Protein AF-A0A958QB29-F1 (afdb_monomer)

pLDDT: mean 78.5, std 22.59, range [34.44, 98.62]

Foldseek 3Di:
DDDDDDDDDDDDDDDDDDDDDDPPPPPPPPPPPDPDDVQFFKFWQAKFDFKWKDAQVGPDTDGDGGGDTDGAFIKMFAAPPIKTWMAGPVRKIKIFDHGWMKGWHADVNHIDIDTPDGDMDIDDDDPPPDD

Structure (mmCIF, N/CA/C/O backbone):
data_AF-A0A958QB29-F1
#
_entry.id   AF-A0A958QB29-F1
#
loop_
_atom_site.group_PDB
_atom_site.id
_atom_site.type_symbol
_atom_site.label_atom_id
_atom_site.label_alt_id
_atom_site.label_comp_id
_atom_site.label_asym_id
_atom_site.label_entity_id
_atom_site.label_seq_id
_atom_site.pdbx_PDB_ins_code
_atom_site.Cartn_x
_atom_site.Cartn_y
_atom_site.Cartn_z
_atom_site.occupancy
_atom_site.B_iso_or_equiv
_atom_site.auth_seq_id
_atom_site.auth_comp_id
_atom_site.auth_asym_id
_atom_site.auth_atom_id
_atom_site.pdbx_PDB_model_num
ATOM 1 N N . MET A 1 1 ? 21.741 -65.241 7.879 1.00 41.31 1 MET A N 1
ATOM 2 C CA . MET A 1 1 ? 21.729 -65.997 6.606 1.00 41.31 1 MET A CA 1
ATOM 3 C C . MET A 1 1 ? 20.386 -66.696 6.460 1.00 41.31 1 MET A C 1
ATOM 5 O O . MET A 1 1 ? 20.129 -67.636 7.197 1.00 41.31 1 MET A O 1
ATOM 9 N N . ARG A 1 2 ? 19.515 -66.223 5.563 1.00 35.94 2 ARG A N 1
ATOM 10 C CA . ARG A 1 2 ? 18.371 -66.984 5.042 1.00 35.94 2 ARG A CA 1
ATOM 11 C C . ARG A 1 2 ? 18.232 -66.637 3.563 1.00 35.94 2 ARG A C 1
ATOM 13 O O . ARG A 1 2 ? 17.881 -65.519 3.211 1.00 35.94 2 ARG A O 1
ATOM 20 N N . VAL A 1 3 ? 18.617 -67.603 2.742 1.00 41.06 3 VAL A N 1
ATOM 21 C CA . VAL A 1 3 ? 18.392 -67.685 1.300 1.00 41.06 3 VAL A CA 1
ATOM 22 C C . VAL A 1 3 ? 17.214 -68.638 1.134 1.00 41.06 3 VAL A C 1
ATOM 24 O O . VAL A 1 3 ? 17.285 -69.720 1.708 1.00 41.06 3 VAL A O 1
ATOM 27 N N . LEU A 1 4 ? 16.162 -68.242 0.414 1.00 37.94 4 LEU A N 1
ATOM 28 C CA . LEU A 1 4 ? 15.164 -69.093 -0.267 1.00 37.94 4 LEU A CA 1
ATOM 29 C C . LEU A 1 4 ? 14.055 -68.154 -0.765 1.00 37.94 4 LEU A C 1
ATOM 31 O O . LEU A 1 4 ? 13.569 -67.347 0.012 1.00 37.94 4 LEU A O 1
ATOM 35 N N . GLY A 1 5 ? 13.575 -68.150 -1.999 1.00 35.44 5 GLY A N 1
ATOM 36 C CA . GLY A 1 5 ? 13.808 -68.951 -3.192 1.00 35.44 5 GLY A CA 1
ATOM 37 C C . GLY A 1 5 ? 12.810 -68.419 -4.232 1.00 35.44 5 GLY A C 1
ATOM 38 O O . GLY A 1 5 ? 11.666 -68.130 -3.897 1.00 35.44 5 GLY A O 1
ATOM 39 N N . LYS A 1 6 ? 13.280 -68.186 -5.459 1.00 40.06 6 LYS A N 1
ATOM 40 C CA . LYS A 1 6 ? 12.497 -67.711 -6.614 1.00 40.06 6 LYS A CA 1
ATOM 41 C C . LYS A 1 6 ? 11.539 -68.787 -7.151 1.00 40.06 6 LYS A C 1
ATOM 43 O O . LYS A 1 6 ? 11.811 -69.965 -6.947 1.00 40.06 6 LYS A O 1
ATOM 48 N N . ALA A 1 7 ? 10.604 -68.317 -7.996 1.00 39.91 7 ALA A N 1
ATOM 49 C CA . ALA A 1 7 ? 9.921 -68.975 -9.136 1.00 39.91 7 ALA A CA 1
ATOM 50 C C . ALA A 1 7 ? 8.413 -69.212 -8.891 1.00 39.91 7 ALA A C 1
ATOM 52 O O . ALA A 1 7 ? 8.051 -69.607 -7.796 1.00 39.91 7 ALA A O 1
ATOM 53 N N . PHE A 1 8 ? 7.463 -69.067 -9.823 1.00 41.78 8 PHE A N 1
ATOM 54 C CA . PHE A 1 8 ? 7.326 -68.519 -11.189 1.00 41.78 8 PHE A CA 1
ATOM 55 C C . PHE A 1 8 ? 5.852 -68.797 -11.587 1.00 41.78 8 PHE A C 1
ATOM 57 O O . PHE A 1 8 ? 5.349 -69.826 -11.145 1.00 41.78 8 PHE A O 1
ATOM 64 N N . LEU A 1 9 ? 5.199 -67.938 -12.391 1.00 39.66 9 LEU A N 1
ATOM 65 C CA . LEU A 1 9 ? 4.025 -68.165 -13.289 1.00 39.66 9 LEU A CA 1
ATOM 66 C C . LEU A 1 9 ? 3.229 -66.839 -13.378 1.00 39.66 9 LEU A C 1
ATOM 68 O O . LEU A 1 9 ? 2.610 -66.439 -12.402 1.00 39.66 9 LEU A O 1
ATOM 72 N N . LEU A 1 10 ? 3.444 -65.959 -14.365 1.00 39.56 10 LEU A N 1
ATOM 73 C CA . LEU A 1 10 ? 2.993 -65.965 -15.775 1.00 39.56 10 LEU A CA 1
ATOM 74 C C . LEU A 1 10 ? 1.463 -66.011 -15.978 1.00 39.56 10 LEU A C 1
ATOM 76 O O . LEU A 1 10 ? 0.786 -66.838 -15.385 1.00 39.56 10 LEU A O 1
ATOM 80 N N . LEU A 1 11 ? 1.013 -65.172 -16.931 1.00 34.44 11 LEU A N 1
ATOM 81 C CA . LEU A 1 11 ? -0.346 -64.807 -17.392 1.00 34.44 11 LEU A CA 1
ATOM 82 C C . LEU A 1 11 ? -1.012 -63.676 -16.583 1.00 34.44 11 LEU A C 1
ATOM 84 O O . LEU A 1 11 ? -1.270 -63.829 -15.405 1.00 34.44 11 LEU A O 1
ATOM 88 N N . SER A 1 12 ? -1.375 -62.515 -17.133 1.00 40.38 12 SER A N 1
ATOM 89 C CA . SER A 1 12 ? -1.566 -62.107 -18.529 1.00 40.38 12 SER A CA 1
ATOM 90 C C . SER A 1 12 ? -1.432 -60.580 -18.645 1.00 40.38 12 SER A C 1
ATOM 92 O O . SER A 1 12 ? -1.915 -59.840 -17.793 1.00 40.38 12 SER A O 1
ATOM 94 N N . ILE A 1 13 ? -0.754 -60.114 -19.693 1.00 46.75 13 ILE A N 1
ATOM 95 C CA . ILE A 1 13 ? -0.697 -58.701 -20.085 1.00 46.75 13 ILE A CA 1
ATOM 96 C C . ILE A 1 13 ? -1.624 -58.561 -21.293 1.00 46.75 13 ILE A C 1
ATOM 98 O O . ILE A 1 13 ? -1.318 -59.164 -22.324 1.00 46.75 13 ILE A O 1
ATOM 102 N N . PRO A 1 14 ? -2.702 -57.767 -21.241 1.00 50.06 14 PRO A N 1
ATOM 103 C CA . PRO A 1 14 ? -3.251 -57.186 -22.447 1.00 50.06 14 PRO A CA 1
ATOM 104 C C . PRO A 1 14 ? -2.543 -55.855 -22.723 1.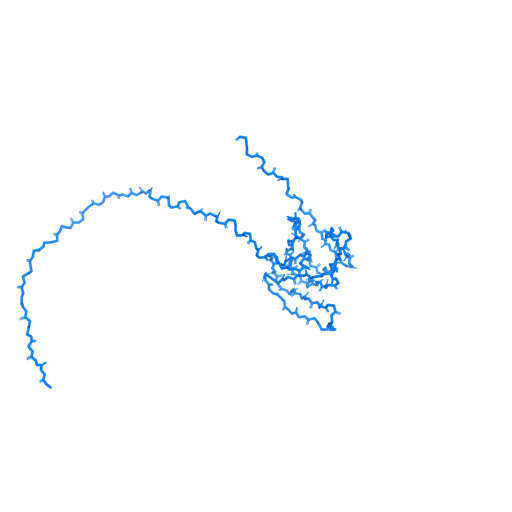00 50.06 14 PRO A C 1
ATOM 106 O O . PRO A 1 14 ? -2.604 -54.894 -21.956 1.00 50.06 14 PRO A O 1
ATOM 109 N N . LEU A 1 15 ? -1.819 -55.869 -23.837 1.00 43.81 15 LEU A N 1
ATOM 110 C CA . LEU A 1 15 ? -1.124 -54.770 -24.487 1.00 43.81 15 LEU A CA 1
ATOM 111 C C . LEU A 1 15 ? -2.148 -53.885 -25.237 1.00 43.81 15 LEU A C 1
ATOM 113 O O . LEU A 1 15 ? -2.814 -54.374 -26.140 1.00 43.81 15 LEU A O 1
ATOM 117 N N . TYR A 1 16 ? -2.250 -52.618 -24.816 1.00 50.41 16 TYR A N 1
ATOM 118 C CA . TYR A 1 16 ? -2.647 -51.370 -25.511 1.00 50.41 16 TYR A CA 1
ATOM 119 C C . TYR A 1 16 ? -3.643 -51.366 -26.696 1.00 50.41 16 TYR A C 1
ATOM 121 O O . TYR A 1 16 ? -3.368 -51.945 -27.738 1.00 50.41 16 TYR A O 1
ATOM 129 N N . LEU A 1 17 ? -4.657 -50.485 -26.617 1.00 41.69 17 LEU A N 1
ATOM 130 C CA . LEU A 1 17 ? -4.917 -49.396 -27.592 1.00 41.69 17 LEU A CA 1
ATOM 131 C C . LEU A 1 17 ? -6.004 -48.453 -27.008 1.00 41.69 17 LEU A C 1
ATOM 133 O O . LEU A 1 17 ? -7.108 -48.890 -26.713 1.00 41.69 17 LEU A O 1
ATOM 137 N N . LEU A 1 18 ? -5.663 -47.222 -26.622 1.00 47.53 18 LEU A N 1
ATOM 138 C CA . LEU A 1 18 ? -5.828 -46.009 -27.439 1.00 47.53 18 LEU A CA 1
ATOM 139 C C . LEU A 1 18 ? -7.293 -45.545 -27.577 1.00 47.53 18 LEU A C 1
ATOM 141 O O . LEU A 1 18 ? -7.927 -45.829 -28.584 1.00 47.53 18 LEU A O 1
ATOM 145 N N . LEU A 1 19 ? -7.774 -44.751 -26.613 1.00 45.62 19 LEU A N 1
ATOM 146 C CA . LEU A 1 19 ? -8.626 -43.594 -26.899 1.00 45.62 19 LEU A CA 1
ATOM 147 C C . LEU A 1 19 ? -8.264 -42.449 -25.946 1.00 45.62 19 LEU A C 1
ATOM 149 O O . LEU A 1 19 ? -8.147 -42.610 -24.734 1.00 45.62 19 LEU A O 1
ATOM 153 N N . ASP A 1 20 ? -8.010 -41.330 -26.597 1.00 42.12 20 ASP A N 1
ATOM 154 C CA . ASP A 1 20 ? -7.598 -40.027 -26.119 1.00 42.12 20 ASP A CA 1
ATOM 155 C C . ASP A 1 20 ? -8.814 -39.212 -25.627 1.00 42.12 20 ASP A C 1
ATOM 157 O O . ASP A 1 20 ? -9.959 -39.504 -25.969 1.00 42.12 20 ASP A O 1
ATOM 161 N N . VAL A 1 21 ? -8.502 -38.136 -24.907 1.00 48.16 21 VAL A N 1
ATOM 162 C CA . VAL A 1 21 ? -9.322 -36.951 -24.623 1.00 48.16 21 VAL A CA 1
ATOM 163 C C . VAL A 1 21 ? -10.421 -37.063 -23.562 1.00 48.16 21 VAL A C 1
ATOM 165 O O . VAL A 1 21 ? -11.472 -37.668 -23.742 1.00 48.16 21 VAL A O 1
ATOM 168 N N . GLY A 1 22 ? -10.243 -36.259 -22.507 1.00 44.81 22 GLY A N 1
ATOM 169 C CA . GLY A 1 22 ? -11.356 -35.425 -22.051 1.00 44.81 22 GLY A CA 1
ATOM 170 C C . GLY A 1 22 ? -11.830 -35.588 -20.615 1.00 44.81 22 GLY A C 1
ATOM 171 O O . GLY A 1 22 ? -12.979 -35.262 -20.347 1.00 44.81 22 GLY A O 1
ATOM 172 N N . HIS A 1 23 ? -10.998 -36.019 -19.663 1.00 42.00 23 HIS A N 1
ATOM 173 C CA . HIS A 1 23 ? -11.286 -35.672 -18.265 1.00 42.00 23 HIS A CA 1
ATOM 174 C C . HIS A 1 23 ? -10.738 -34.273 -17.980 1.00 42.00 23 HIS A C 1
ATOM 176 O O . HIS A 1 23 ? -9.677 -34.109 -17.381 1.00 42.00 23 HIS A O 1
ATOM 182 N N . SER A 1 24 ? -11.478 -33.264 -18.448 1.00 50.31 24 SER A N 1
ATOM 183 C CA . SER A 1 24 ? -11.378 -31.896 -17.946 1.00 50.31 24 SER A CA 1
ATOM 184 C C . SER A 1 24 ? -11.713 -31.930 -16.460 1.00 50.31 24 SER A C 1
ATOM 186 O O . SER A 1 24 ? -12.877 -31.896 -16.072 1.00 50.31 24 SER A O 1
ATOM 188 N N . GLN A 1 25 ? -10.686 -32.073 -15.625 1.00 48.62 25 GLN A N 1
ATOM 189 C CA . GLN A 1 25 ? -10.795 -31.786 -14.206 1.00 48.62 25 GLN A CA 1
ATOM 190 C C . GLN A 1 25 ? -11.023 -30.280 -14.116 1.00 48.62 25 GLN A C 1
ATOM 192 O O . GLN A 1 25 ? -10.108 -29.487 -14.334 1.00 48.62 25 GLN A O 1
ATOM 197 N N . GLU A 1 26 ? -12.279 -29.897 -13.912 1.00 44.97 26 GLU A N 1
ATOM 198 C CA . GLU A 1 26 ? -12.659 -28.540 -13.559 1.00 44.97 26 GLU A CA 1
ATOM 199 C C . GLU A 1 26 ? -11.822 -28.161 -12.337 1.00 44.97 26 GLU A C 1
ATOM 201 O O . GLU A 1 26 ? -11.979 -28.734 -11.258 1.00 44.97 26 GLU A O 1
ATOM 206 N N . ILE A 1 27 ? -10.851 -27.263 -12.522 1.00 52.56 27 ILE A N 1
ATOM 207 C CA . ILE A 1 27 ? -10.139 -26.675 -11.396 1.00 52.56 27 ILE A CA 1
ATOM 208 C C . ILE A 1 27 ? -11.211 -25.908 -10.626 1.00 52.56 27 ILE A C 1
ATOM 210 O O . ILE A 1 27 ? -11.605 -24.813 -11.024 1.00 52.56 27 ILE A O 1
ATOM 214 N N . GLN A 1 28 ? -11.727 -26.511 -9.554 1.00 41.81 28 GLN A N 1
ATOM 215 C CA . GLN A 1 28 ? -12.501 -25.797 -8.556 1.00 41.81 28 GLN A CA 1
ATOM 216 C C . GLN A 1 28 ? -11.568 -24.737 -7.979 1.00 41.81 28 GLN A C 1
ATOM 218 O O . GLN A 1 28 ? -10.713 -25.018 -7.140 1.00 41.81 28 GLN A O 1
ATOM 223 N N . TYR A 1 29 ? -11.718 -23.511 -8.470 1.00 52.31 29 TYR A N 1
ATOM 224 C CA . TYR A 1 29 ? -11.216 -22.328 -7.800 1.00 52.31 29 TYR A CA 1
ATOM 225 C C . TYR A 1 29 ? -11.961 -22.248 -6.468 1.00 52.31 29 TYR A C 1
ATOM 227 O O . TYR A 1 29 ? -13.084 -21.755 -6.398 1.00 52.31 29 TYR A O 1
ATOM 235 N N . VAL A 1 30 ? -11.369 -22.820 -5.419 1.00 51.75 30 VAL A N 1
ATOM 236 C CA . VAL A 1 30 ? -11.797 -22.546 -4.053 1.00 51.75 30 VAL A CA 1
ATOM 237 C C . VAL A 1 30 ? -11.482 -21.076 -3.837 1.00 51.75 30 VAL A C 1
ATOM 239 O O . VAL A 1 30 ? -10.315 -20.694 -3.761 1.00 51.75 30 VAL A O 1
ATOM 242 N N . GLU A 1 31 ? -12.523 -20.252 -3.810 1.00 51.91 31 GLU A N 1
ATOM 243 C CA . GLU A 1 31 ? -12.449 -18.892 -3.296 1.00 51.91 31 GLU A CA 1
ATOM 244 C C . GLU A 1 31 ? -12.062 -19.028 -1.821 1.00 51.91 31 GLU A C 1
ATOM 246 O O . GLU A 1 31 ? -12.888 -19.298 -0.953 1.00 51.91 31 GLU A O 1
ATOM 251 N N . GLN A 1 32 ? -10.752 -19.032 -1.564 1.00 44.53 32 GLN A N 1
ATOM 252 C CA . GLN A 1 32 ? -10.214 -19.042 -0.218 1.00 44.53 32 GLN A CA 1
ATOM 253 C C . GLN A 1 32 ? -10.560 -17.688 0.386 1.00 44.53 32 GLN A C 1
ATOM 255 O O . GLN A 1 32 ? -9.844 -16.711 0.169 1.00 44.53 32 GLN A O 1
ATOM 260 N N . ASP A 1 33 ? -11.662 -17.637 1.131 1.00 56.78 33 ASP A N 1
ATOM 261 C CA . ASP A 1 33 ? -11.893 -16.571 2.096 1.00 56.78 33 ASP A CA 1
ATOM 262 C C . ASP A 1 33 ? -10.668 -16.532 3.013 1.00 56.7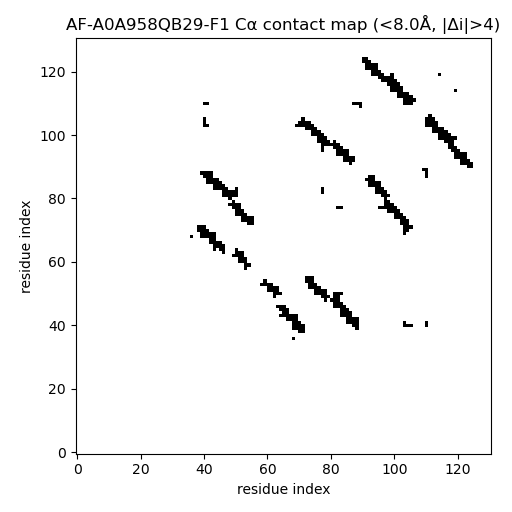8 33 ASP A C 1
ATOM 264 O O . ASP A 1 33 ? -10.387 -17.470 3.769 1.00 56.78 33 ASP A O 1
ATOM 268 N N . ALA A 1 34 ? -9.868 -15.475 2.869 1.00 58.03 34 ALA A N 1
ATOM 269 C CA . ALA A 1 34 ? -8.693 -15.277 3.693 1.00 58.03 34 ALA A CA 1
ATOM 270 C C . ALA A 1 34 ? -9.139 -15.208 5.165 1.00 58.03 34 ALA A C 1
ATOM 272 O O . ALA A 1 34 ? -10.165 -14.592 5.465 1.00 58.03 34 ALA A O 1
ATOM 273 N N . PRO A 1 35 ? -8.396 -15.816 6.107 1.00 56.09 35 PRO A N 1
ATOM 274 C CA . PRO A 1 35 ? -8.733 -15.723 7.521 1.00 56.09 35 PRO A CA 1
ATOM 275 C C . PRO A 1 35 ? -8.787 -14.245 7.921 1.00 56.09 35 PRO A C 1
ATOM 277 O O . PRO A 1 35 ? -7.782 -13.541 7.797 1.00 56.09 35 PRO A O 1
ATOM 280 N N . THR A 1 36 ? -9.952 -13.789 8.387 1.00 56.41 36 THR A N 1
ATOM 281 C CA . THR A 1 36 ? -10.169 -12.415 8.848 1.00 56.41 36 THR A CA 1
ATOM 282 C C . THR A 1 36 ? -9.366 -12.198 10.123 1.00 56.41 36 THR A C 1
ATOM 284 O O . THR A 1 36 ? -9.701 -12.70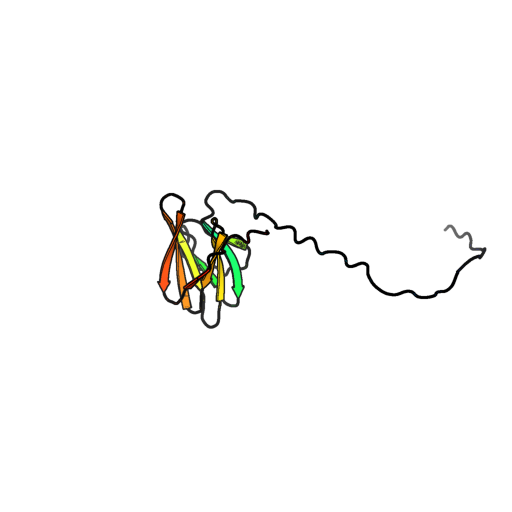3 11.198 1.00 56.41 36 THR A O 1
ATOM 287 N N . VAL A 1 37 ? -8.255 -11.473 10.008 1.00 73.81 37 VAL A N 1
ATOM 288 C CA . VAL A 1 37 ? -7.445 -11.104 11.166 1.00 73.81 37 VAL A CA 1
ATOM 289 C C . VAL A 1 37 ? -8.117 -9.909 11.838 1.00 73.81 37 VAL A C 1
ATOM 291 O O . VAL A 1 37 ? -8.415 -8.910 11.191 1.00 73.81 37 VAL A O 1
ATOM 294 N N . GLN A 1 38 ? -8.370 -9.982 13.148 1.00 78.62 38 GLN A N 1
ATOM 295 C CA . GLN A 1 38 ? -8.943 -8.843 13.875 1.00 78.62 38 GLN A CA 1
ATOM 296 C C . GLN A 1 38 ? -8.060 -7.594 13.702 1.00 78.62 38 GLN A C 1
ATOM 298 O O . GLN A 1 38 ? -6.850 -7.639 13.953 1.00 78.62 38 GLN A O 1
ATOM 303 N N . GLY A 1 39 ? -8.678 -6.490 13.271 1.00 86.56 39 GLY A N 1
ATOM 304 C CA . GLY A 1 39 ? -8.000 -5.221 12.988 1.00 86.56 39 GLY A CA 1
ATOM 305 C C . GLY A 1 39 ? -7.264 -5.161 11.643 1.00 86.56 39 GLY A C 1
ATOM 306 O O . GLY A 1 39 ? -6.445 -4.266 11.453 1.00 86.56 39 GLY A O 1
ATOM 307 N N . GLU A 1 40 ? -7.501 -6.109 10.734 1.00 91.62 40 GLU A N 1
ATOM 308 C CA . GLU A 1 40 ? -7.040 -6.040 9.343 1.00 91.62 40 GLU A CA 1
ATOM 309 C C . GLU A 1 40 ? -7.753 -4.909 8.598 1.00 91.62 40 GLU A C 1
ATOM 311 O O . GLU A 1 40 ? -8.973 -4.919 8.453 1.00 91.62 40 GLU A O 1
ATOM 316 N N . VAL A 1 41 ? -6.973 -3.939 8.121 1.00 93.94 41 VAL A N 1
ATOM 317 C CA . VAL A 1 41 ? -7.451 -2.888 7.212 1.00 93.94 41 VAL A CA 1
ATOM 318 C C . VAL A 1 41 ? -7.262 -3.350 5.770 1.00 93.94 41 VAL A C 1
ATOM 320 O O . VAL A 1 41 ? -8.146 -3.191 4.927 1.00 93.94 41 VAL A O 1
ATOM 323 N N . ALA A 1 42 ? -6.107 -3.956 5.490 1.00 94.56 42 ALA A N 1
ATOM 324 C CA . ALA A 1 42 ? -5.753 -4.443 4.170 1.00 94.56 42 ALA A CA 1
ATOM 325 C C . ALA A 1 42 ? -4.729 -5.579 4.230 1.00 94.56 42 ALA A C 1
ATOM 327 O O . ALA A 1 42 ? -4.119 -5.846 5.265 1.00 94.56 42 ALA A O 1
ATOM 328 N N . ARG A 1 43 ? -4.480 -6.204 3.084 1.00 95.94 43 ARG A N 1
ATOM 329 C CA . ARG A 1 43 ? -3.477 -7.248 2.898 1.00 95.94 43 ARG A CA 1
ATOM 330 C C . ARG A 1 43 ? -2.713 -7.040 1.607 1.00 95.94 43 ARG A C 1
ATOM 332 O O . ARG A 1 43 ? -3.286 -6.675 0.582 1.00 95.94 43 ARG A O 1
ATOM 339 N N . LEU A 1 44 ? -1.417 -7.316 1.631 1.00 97.44 44 LEU A N 1
ATOM 340 C CA . LEU A 1 44 ? -0.598 -7.325 0.432 1.00 97.44 44 LEU A CA 1
ATOM 341 C C . LEU A 1 44 ? -1.006 -8.511 -0.448 1.00 97.44 44 LEU A C 1
ATOM 343 O O . LEU A 1 44 ? -0.747 -9.664 -0.114 1.00 97.44 44 LEU A O 1
ATOM 347 N N . TYR A 1 45 ? -1.651 -8.216 -1.570 1.00 96.75 45 TYR A N 1
ATOM 348 C CA . TYR A 1 45 ? -2.073 -9.201 -2.560 1.00 96.75 45 TYR A CA 1
ATOM 349 C C . TYR A 1 45 ? -0.924 -9.592 -3.498 1.00 96.75 45 TYR A C 1
ATOM 351 O O . TYR A 1 45 ? -0.808 -10.744 -3.897 1.00 96.75 45 TYR A O 1
ATOM 359 N N . SER A 1 46 ? -0.053 -8.641 -3.841 1.00 97.81 46 SER A N 1
ATOM 360 C CA . SER A 1 46 ? 1.112 -8.890 -4.695 1.00 97.81 46 SER A CA 1
ATOM 361 C C . SER A 1 46 ? 2.231 -7.893 -4.412 1.00 97.81 46 SER A C 1
ATOM 363 O O . SER A 1 46 ? 1.954 -6.704 -4.239 1.00 97.81 46 SER A O 1
ATOM 365 N N . ALA A 1 47 ? 3.484 -8.344 -4.459 1.00 98.06 47 ALA A N 1
ATOM 366 C CA . ALA A 1 47 ? 4.670 -7.492 -4.406 1.00 98.06 47 ALA A CA 1
ATOM 367 C C . ALA A 1 47 ? 5.642 -7.846 -5.538 1.00 98.06 47 ALA A C 1
ATOM 369 O O . ALA A 1 47 ? 6.067 -8.989 -5.674 1.00 98.06 47 ALA A O 1
ATOM 370 N N . GLU A 1 48 ? 6.007 -6.846 -6.336 1.00 98.19 48 GLU A N 1
ATOM 371 C CA . GLU A 1 48 ? 6.996 -6.948 -7.407 1.00 98.19 48 GLU A CA 1
ATOM 372 C C . GLU A 1 48 ? 8.129 -5.954 -7.125 1.00 98.19 48 GLU A C 1
ATOM 374 O O . GLU A 1 48 ? 7.897 -4.746 -7.036 1.00 98.19 48 GLU A O 1
ATOM 379 N N . GLY A 1 49 ? 9.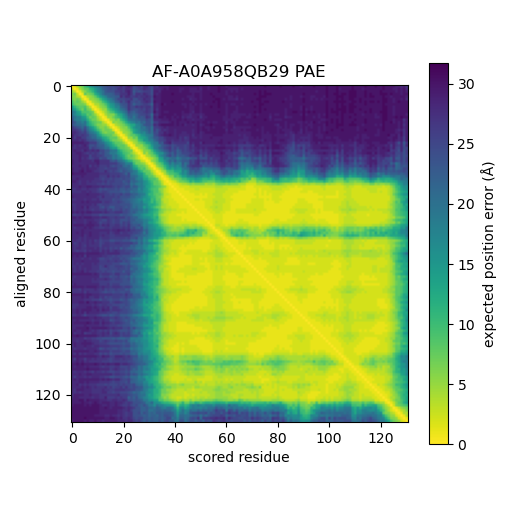366 -6.439 -7.007 1.00 97.75 49 GLY A N 1
ATOM 380 C CA . GLY A 1 49 ? 10.530 -5.597 -6.714 1.00 97.75 49 GLY A CA 1
ATOM 381 C C . GLY A 1 49 ? 10.693 -5.277 -5.223 1.00 97.75 49 GLY A C 1
ATOM 382 O O . GLY A 1 49 ? 10.472 -6.131 -4.368 1.00 97.75 49 GLY A O 1
ATOM 383 N N . ASN A 1 50 ? 11.137 -4.058 -4.906 1.00 98.25 50 ASN A N 1
ATOM 384 C CA . ASN A 1 50 ? 11.381 -3.615 -3.534 1.00 98.25 50 ASN A CA 1
ATOM 385 C C . ASN A 1 50 ? 10.109 -3.006 -2.933 1.00 98.25 50 ASN A C 1
ATOM 387 O O . ASN A 1 50 ? 9.770 -1.856 -3.225 1.00 98.25 50 ASN A O 1
ATOM 391 N N . VAL A 1 51 ? 9.426 -3.772 -2.086 1.00 98.62 51 VAL A N 1
ATOM 392 C CA . VAL A 1 51 ? 8.236 -3.337 -1.349 1.00 98.62 51 VAL A CA 1
ATOM 393 C C . VAL A 1 51 ? 8.502 -3.503 0.137 1.00 98.62 51 VAL A C 1
ATOM 395 O O . VAL A 1 51 ? 8.853 -4.586 0.600 1.00 98.62 51 VAL A O 1
ATOM 398 N N . GLU A 1 52 ? 8.353 -2.421 0.888 1.00 98.50 52 GLU A N 1
ATOM 399 C CA . GLU A 1 52 ? 8.707 -2.375 2.301 1.00 98.50 52 GLU A CA 1
ATOM 400 C C . GLU A 1 52 ? 7.538 -1.870 3.141 1.00 98.50 52 GLU A C 1
ATOM 402 O O . GLU A 1 52 ? 6.746 -1.044 2.690 1.00 98.50 52 GLU A O 1
ATOM 407 N N . VAL A 1 53 ? 7.466 -2.323 4.390 1.00 98.00 53 VAL A N 1
ATOM 408 C CA . VAL A 1 53 ? 6.531 -1.809 5.392 1.00 98.00 53 VAL A CA 1
ATOM 409 C C . VAL A 1 53 ? 7.281 -1.194 6.561 1.00 98.00 53 VAL A C 1
ATOM 411 O O . VAL A 1 53 ? 8.333 -1.689 6.972 1.00 98.00 53 VAL A O 1
ATOM 414 N N . LYS A 1 54 ? 6.705 -0.144 7.131 1.00 97.50 54 LYS A N 1
ATOM 415 C CA . LYS A 1 54 ? 7.031 0.370 8.455 1.00 97.50 54 LYS A CA 1
ATOM 416 C C . LYS A 1 54 ? 5.792 0.212 9.330 1.00 97.50 54 LYS A C 1
ATOM 418 O O . LYS A 1 54 ? 4.766 0.832 9.061 1.00 97.50 54 LYS A O 1
ATOM 423 N N . LEU A 1 55 ? 5.888 -0.629 10.357 1.00 93.75 55 LEU A N 1
ATOM 424 C CA . LEU A 1 55 ? 4.784 -0.863 11.290 1.00 93.75 55 LEU A CA 1
ATOM 425 C C . LEU A 1 55 ? 4.692 0.286 12.299 1.00 93.75 55 LEU A C 1
ATOM 427 O O . LEU A 1 55 ? 5.727 0.836 12.676 1.00 93.75 55 LEU A O 1
ATOM 431 N N . VAL A 1 56 ? 3.497 0.589 12.816 1.00 86.81 56 VAL A N 1
ATOM 432 C CA . VAL A 1 56 ? 3.248 1.719 13.751 1.00 86.81 56 VAL A CA 1
ATOM 433 C C . VAL A 1 56 ? 4.242 1.802 14.917 1.00 86.81 56 VAL A C 1
ATOM 435 O O . VAL A 1 56 ? 4.637 2.886 15.339 1.00 86.81 56 VAL A O 1
ATOM 438 N N . LYS A 1 57 ? 4.660 0.652 15.459 1.00 83.50 57 LYS A N 1
ATOM 439 C CA . LYS A 1 57 ? 5.544 0.565 16.638 1.00 83.50 57 LYS A CA 1
ATOM 440 C C . LYS A 1 57 ? 7.026 0.422 16.291 1.00 83.50 57 LYS A C 1
ATOM 442 O O . LYS A 1 57 ? 7.837 0.160 17.176 1.00 83.50 57 LYS A O 1
ATOM 447 N N . THR A 1 58 ? 7.381 0.529 15.016 1.00 88.25 58 THR A N 1
ATOM 448 C CA . THR A 1 58 ? 8.745 0.329 14.527 1.00 88.25 58 THR A CA 1
ATOM 449 C C . THR A 1 58 ? 9.189 1.516 13.692 1.00 88.25 58 THR A C 1
ATOM 451 O O . THR A 1 58 ? 8.423 2.040 12.890 1.00 88.25 58 THR A O 1
ATOM 454 N N . SER A 1 59 ? 10.450 1.908 13.838 1.00 87.12 59 SER A N 1
ATOM 455 C CA . SER A 1 59 ? 11.040 2.951 12.992 1.00 87.12 59 SER A CA 1
ATOM 456 C C . SER A 1 59 ? 11.629 2.397 11.693 1.00 87.12 59 SER A C 1
ATOM 458 O O . SER A 1 59 ? 11.860 3.159 10.756 1.00 87.12 59 SER A O 1
ATOM 460 N N . ASP A 1 60 ? 11.849 1.083 11.628 1.00 94.81 60 ASP A N 1
ATOM 461 C CA . ASP A 1 60 ? 12.580 0.443 10.540 1.00 94.81 60 ASP A CA 1
ATOM 462 C C . ASP A 1 60 ? 11.660 -0.018 9.412 1.00 94.81 60 ASP A C 1
ATOM 464 O O . ASP A 1 60 ? 10.600 -0.607 9.639 1.00 94.81 60 ASP A O 1
ATOM 468 N N . TRP A 1 61 ? 12.127 0.199 8.186 1.00 97.25 61 TRP A N 1
ATOM 469 C CA . TRP A 1 61 ? 11.544 -0.395 6.991 1.00 97.25 61 TRP A CA 1
ATOM 470 C C . TRP A 1 61 ? 11.941 -1.866 6.897 1.00 97.25 61 TRP A C 1
ATOM 472 O O . TRP A 1 61 ? 13.104 -2.222 7.091 1.00 97.25 61 TRP A O 1
ATOM 482 N N . LYS A 1 62 ? 10.971 -2.726 6.589 1.00 97.50 62 LYS A N 1
ATOM 483 C CA . LYS A 1 62 ? 11.180 -4.162 6.388 1.00 97.50 62 LYS A CA 1
ATOM 484 C C . LYS A 1 62 ? 10.666 -4.567 5.021 1.00 97.50 62 LYS A C 1
ATOM 486 O O . LYS A 1 62 ? 9.519 -4.270 4.702 1.00 97.50 62 LYS A O 1
ATOM 491 N N . LEU A 1 63 ? 11.491 -5.272 4.251 1.00 98.06 63 LEU A N 1
ATOM 492 C CA . LEU A 1 63 ? 11.074 -5.878 2.989 1.00 98.06 63 LEU A CA 1
ATOM 493 C C . LEU A 1 63 ? 9.959 -6.900 3.249 1.00 98.06 63 LEU A C 1
ATOM 495 O O . LEU A 1 63 ? 10.070 -7.718 4.166 1.00 98.06 63 LEU A O 1
ATOM 499 N N . ILE A 1 64 ? 8.901 -6.847 2.447 1.00 97.69 64 ILE A N 1
ATOM 500 C CA . ILE A 1 64 ? 7.726 -7.708 2.579 1.00 97.69 64 ILE A CA 1
ATOM 501 C C . ILE A 1 64 ? 7.410 -8.446 1.282 1.00 97.69 64 ILE A C 1
ATOM 503 O O . ILE A 1 64 ? 7.760 -8.009 0.189 1.00 97.69 64 ILE A O 1
ATOM 507 N N . GLN A 1 65 ? 6.738 -9.581 1.444 1.00 95.62 65 GLN A N 1
ATOM 508 C CA . GLN A 1 65 ? 6.180 -10.403 0.374 1.00 95.62 65 GLN A CA 1
ATOM 509 C C . GLN A 1 65 ? 4.656 -10.471 0.531 1.00 95.62 65 GLN A C 1
ATOM 511 O O . GLN A 1 65 ? 4.089 -9.895 1.462 1.00 95.62 65 GLN A O 1
ATOM 516 N N . ASP A 1 66 ? 3.997 -11.133 -0.408 1.00 94.94 66 ASP A N 1
ATOM 517 C CA . ASP A 1 66 ? 2.558 -11.359 -0.424 1.00 94.94 66 ASP A CA 1
ATOM 518 C C . ASP A 1 66 ? 2.016 -11.965 0.885 1.00 94.94 66 ASP A C 1
ATOM 520 O O . ASP A 1 66 ? 2.708 -12.624 1.661 1.00 94.94 66 ASP A O 1
ATOM 524 N N . GLY A 1 67 ? 0.745 -11.679 1.166 1.00 93.69 67 GLY A N 1
ATOM 525 C CA . GLY A 1 67 ? 0.029 -12.170 2.342 1.00 93.69 67 GLY A CA 1
ATOM 526 C C . GLY A 1 67 ? 0.229 -11.356 3.624 1.00 93.69 67 GLY A C 1
ATOM 527 O O . GLY A 1 67 ? -0.492 -11.601 4.594 1.00 93.69 67 GLY A O 1
ATOM 528 N N . VAL A 1 68 ? 1.143 -10.375 3.644 1.00 95.44 68 VAL A N 1
ATOM 529 C CA . VAL A 1 68 ? 1.329 -9.472 4.794 1.00 95.44 68 VAL A CA 1
ATOM 530 C C . VAL A 1 68 ? 0.057 -8.671 5.064 1.00 95.44 68 VAL A C 1
ATO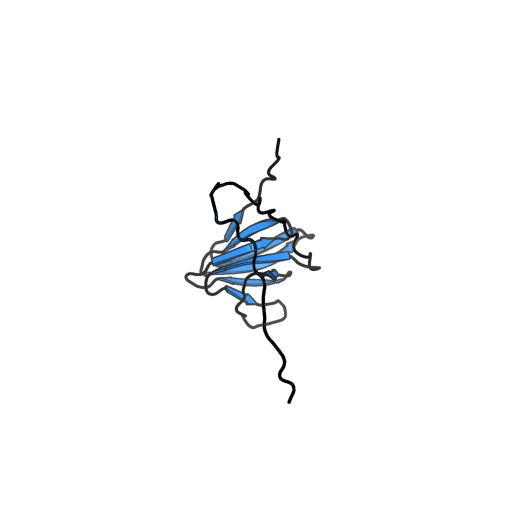M 532 O O . VAL A 1 68 ? -0.495 -8.046 4.164 1.00 95.44 68 VAL A O 1
ATOM 535 N N . VAL A 1 69 ? -0.392 -8.685 6.318 1.00 95.06 69 VAL A N 1
ATOM 536 C CA . VAL A 1 69 ? -1.566 -7.943 6.790 1.00 95.06 69 VAL A CA 1
ATOM 537 C C . VAL A 1 69 ? -1.142 -6.565 7.284 1.00 95.06 69 VAL A C 1
ATOM 539 O O . VAL A 1 69 ? -0.195 -6.452 8.063 1.00 95.0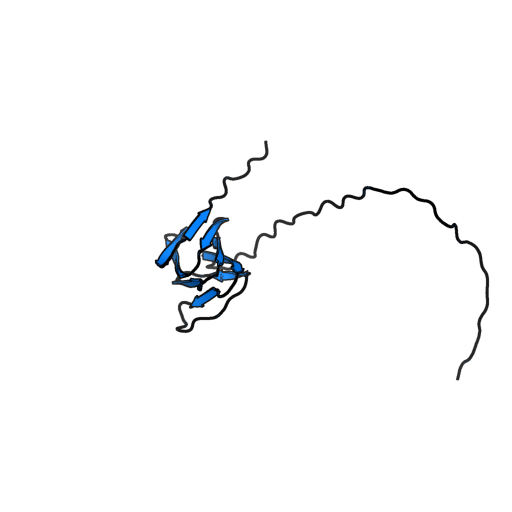6 69 VAL A O 1
ATOM 542 N N . PHE A 1 70 ? -1.879 -5.544 6.864 1.00 94.94 70 PHE A N 1
ATOM 543 C CA . PHE A 1 70 ? -1.738 -4.164 7.301 1.00 94.94 70 PHE A CA 1
ATOM 544 C C . PHE A 1 70 ? -2.838 -3.803 8.292 1.00 94.94 70 PHE A C 1
ATOM 546 O O . PHE A 1 70 ? -4.019 -4.120 8.100 1.00 94.94 70 PHE A O 1
ATOM 553 N N . ARG A 1 71 ? -2.431 -3.115 9.353 1.00 93.88 71 ARG A N 1
ATOM 554 C CA . ARG A 1 71 ? -3.320 -2.522 10.348 1.00 93.88 71 ARG A CA 1
ATOM 555 C C . ARG A 1 71 ? -3.306 -1.008 10.217 1.00 93.88 71 ARG A C 1
ATOM 557 O O . ARG A 1 71 ? -2.459 -0.431 9.538 1.00 93.88 71 ARG A O 1
ATOM 564 N N . GLU A 1 72 ? -4.242 -0.378 10.909 1.00 93.94 72 GLU A N 1
ATOM 565 C CA . GLU A 1 72 ? -4.289 1.073 11.028 1.00 93.94 72 GLU A CA 1
ATOM 566 C C . GLU A 1 72 ? -2.934 1.635 11.489 1.00 93.94 72 GLU A C 1
ATOM 568 O O . GLU A 1 72 ? -2.327 1.154 12.449 1.00 93.94 72 GLU A O 1
ATOM 573 N N . GLY A 1 73 ? -2.467 2.646 10.765 1.00 95.00 73 GLY A N 1
ATOM 574 C CA . GLY A 1 73 ? -1.215 3.358 10.947 1.00 95.00 73 GLY A CA 1
ATOM 575 C C . GLY A 1 73 ? 0.009 2.720 10.279 1.00 95.00 73 GLY A C 1
ATOM 576 O O . GLY A 1 73 ? 1.050 3.381 10.225 1.00 95.00 73 GLY A O 1
ATOM 577 N N . ASP A 1 74 ? -0.071 1.486 9.771 1.00 96.31 74 ASP A N 1
ATOM 578 C CA . ASP A 1 74 ? 1.045 0.877 9.040 1.00 96.31 74 ASP A CA 1
ATOM 579 C C . ASP A 1 74 ? 1.301 1.629 7.726 1.00 96.31 74 ASP A C 1
ATOM 581 O O . ASP A 1 74 ? 0.379 2.127 7.078 1.00 96.31 74 ASP A O 1
ATOM 585 N N . VAL A 1 75 ? 2.568 1.706 7.316 1.00 97.62 75 VAL A N 1
ATOM 586 C CA . VAL A 1 75 ? 2.976 2.436 6.109 1.00 97.62 75 VAL A CA 1
ATOM 587 C C . VAL A 1 75 ? 3.660 1.491 5.140 1.00 97.62 75 VAL A C 1
ATOM 589 O O . VAL A 1 75 ? 4.646 0.850 5.498 1.00 97.62 75 VAL A O 1
ATOM 592 N N . ILE A 1 76 ? 3.187 1.447 3.900 1.00 98.25 76 ILE A N 1
ATOM 593 C CA . ILE A 1 76 ? 3.837 0.747 2.793 1.00 98.25 76 ILE A CA 1
ATOM 594 C C . ILE A 1 76 ? 4.612 1.738 1.924 1.00 98.25 76 ILE A C 1
ATOM 596 O O . ILE A 1 76 ? 4.160 2.850 1.649 1.00 98.25 76 ILE A O 1
ATOM 600 N N . ARG A 1 77 ? 5.786 1.318 1.458 1.00 98.25 77 ARG A N 1
ATOM 601 C CA . ARG A 1 77 ? 6.574 2.024 0.451 1.00 98.25 77 ARG A CA 1
ATOM 602 C C . ARG A 1 77 ? 6.912 1.086 -0.695 1.00 98.25 77 ARG A C 1
ATOM 604 O O . ARG A 1 77 ? 7.396 -0.024 -0.482 1.00 98.25 77 ARG A O 1
ATOM 611 N N . VAL A 1 78 ? 6.722 1.577 -1.911 1.00 98.56 78 VAL A N 1
ATOM 612 C CA . VAL A 1 78 ? 7.094 0.902 -3.151 1.00 98.56 78 VAL A CA 1
ATOM 613 C C . VAL A 1 78 ? 8.318 1.598 -3.733 1.00 98.56 78 VAL A C 1
ATOM 615 O O . VAL A 1 78 ? 8.321 2.806 -3.971 1.00 98.56 78 VAL A O 1
ATOM 618 N N . GLY A 1 79 ? 9.393 0.841 -3.932 1.00 98.44 79 GLY A N 1
ATOM 619 C CA . GLY A 1 79 ? 10.645 1.340 -4.486 1.00 98.44 79 GLY A CA 1
ATOM 620 C C . GLY A 1 79 ? 10.558 1.697 -5.971 1.00 98.44 79 GLY A C 1
ATOM 621 O O . GLY A 1 79 ? 9.523 1.560 -6.625 1.00 98.44 79 GLY A O 1
ATOM 622 N N . ARG A 1 80 ? 11.687 2.140 -6.525 1.00 97.94 80 ARG A N 1
ATOM 623 C CA . ARG A 1 80 ? 11.840 2.360 -7.969 1.00 97.94 80 ARG A CA 1
ATOM 624 C C . ARG A 1 80 ? 11.685 1.041 -8.734 1.00 97.94 80 ARG A C 1
ATOM 626 O O . ARG A 1 80 ? 12.127 0.001 -8.244 1.00 97.94 80 ARG A O 1
ATOM 633 N N . ASN A 1 81 ? 11.097 1.082 -9.931 1.00 97.81 81 ASN A N 1
ATOM 634 C CA . ASN A 1 81 ? 10.822 -0.086 -10.778 1.00 97.81 81 ASN A CA 1
ATOM 635 C C . ASN A 1 81 ? 10.077 -1.219 -10.044 1.00 97.81 81 ASN A C 1
ATOM 637 O O . ASN A 1 81 ? 10.265 -2.391 -10.360 1.00 97.81 81 ASN A O 1
ATOM 641 N N . SER A 1 82 ? 9.283 -0.876 -9.030 1.00 98.31 82 SER A N 1
ATOM 642 C CA . SER A 1 82 ? 8.576 -1.828 -8.170 1.00 98.31 82 SER A CA 1
ATOM 643 C C . SER A 1 82 ? 7.077 -1.544 -8.209 1.00 98.31 82 SER A C 1
ATOM 645 O O . SER A 1 82 ? 6.661 -0.446 -8.587 1.00 98.31 82 SER A O 1
ATOM 647 N N . ARG A 1 83 ? 6.256 -2.536 -7.863 1.00 98.19 83 ARG A N 1
ATOM 648 C CA . ARG A 1 83 ? 4.789 -2.437 -7.860 1.00 98.19 83 ARG A CA 1
ATOM 649 C C . ARG A 1 83 ? 4.216 -3.235 -6.700 1.00 98.19 83 ARG A C 1
ATOM 651 O O . ARG A 1 83 ? 4.762 -4.271 -6.328 1.00 98.19 83 ARG A O 1
ATOM 658 N N . ALA A 1 84 ? 3.089 -2.782 -6.166 1.00 98.38 84 ALA A N 1
ATOM 659 C CA . ALA A 1 84 ? 2.351 -3.537 -5.162 1.00 98.38 84 ALA A CA 1
ATOM 660 C C . ALA A 1 84 ? 0.851 -3.536 -5.462 1.00 98.38 84 ALA A C 1
ATOM 662 O O . ALA A 1 84 ? 0.304 -2.573 -5.997 1.00 98.38 84 ALA A O 1
ATOM 663 N N . GLY A 1 85 ? 0.197 -4.638 -5.119 1.00 97.88 85 GLY A N 1
ATOM 664 C CA . GLY A 1 85 ? -1.252 -4.775 -5.109 1.00 97.88 85 GLY A CA 1
ATOM 665 C C . GLY A 1 85 ? -1.690 -5.013 -3.676 1.00 97.88 85 GLY A C 1
ATOM 666 O O . GLY A 1 85 ? -1.153 -5.897 -3.013 1.00 97.88 85 GLY A O 1
ATOM 667 N N . VAL A 1 86 ? -2.638 -4.224 -3.195 1.00 97.12 86 VAL A N 1
ATOM 668 C CA . VAL A 1 86 ? -3.153 -4.281 -1.830 1.00 97.12 86 VAL A CA 1
ATOM 669 C C . VAL A 1 86 ? -4.655 -4.505 -1.896 1.00 97.12 86 VAL A C 1
ATOM 671 O O . VAL A 1 86 ? -5.361 -3.751 -2.556 1.00 97.12 86 VAL A O 1
ATOM 674 N N . LEU A 1 87 ? -5.137 -5.551 -1.237 1.00 94.75 87 LEU A N 1
ATOM 675 C CA . LEU A 1 87 ? -6.553 -5.868 -1.126 1.00 94.75 87 LEU A CA 1
ATOM 676 C C . LEU A 1 87 ? -7.058 -5.379 0.231 1.00 94.75 87 LEU A C 1
ATOM 678 O O . LEU A 1 87 ? -6.560 -5.817 1.266 1.00 94.75 87 LEU A O 1
ATOM 682 N N . PHE A 1 88 ? -8.023 -4.470 0.232 1.00 92.69 88 PHE A N 1
ATOM 683 C CA . PHE A 1 88 ? -8.682 -4.013 1.450 1.00 92.69 88 PHE A CA 1
ATOM 684 C C . PHE A 1 88 ? -9.681 -5.045 1.972 1.00 92.69 88 PHE A C 1
ATOM 686 O O . PHE A 1 88 ? -10.166 -5.897 1.223 1.00 92.69 88 PHE A O 1
ATOM 693 N N . ALA A 1 89 ? -10.012 -4.945 3.262 1.00 88.38 89 ALA A N 1
ATOM 694 C CA . ALA A 1 89 ? -10.983 -5.823 3.914 1.00 88.38 89 ALA A CA 1
ATOM 695 C C . ALA A 1 89 ? -12.396 -5.743 3.297 1.00 88.38 89 ALA A C 1
ATOM 697 O O . ALA A 1 89 ? -13.158 -6.702 3.382 1.00 88.38 89 ALA A O 1
ATOM 698 N N . ASP A 1 90 ? -12.734 -4.630 2.640 1.00 86.31 90 ASP A N 1
ATOM 699 C CA . ASP A 1 90 ? -13.988 -4.435 1.898 1.00 86.31 90 ASP A CA 1
ATOM 700 C C . ASP A 1 90 ? -13.958 -5.016 0.466 1.00 86.31 90 ASP A C 1
ATOM 702 O O . ASP A 1 90 ? -14.935 -4.927 -0.277 1.00 86.31 90 ASP A O 1
ATOM 706 N N . GLY A 1 91 ? -12.839 -5.627 0.063 1.00 87.94 91 GLY A N 1
ATOM 707 C CA . GLY A 1 91 ? -12.653 -6.242 -1.245 1.00 87.94 91 GLY A CA 1
ATOM 708 C C . GLY A 1 91 ? -12.155 -5.298 -2.345 1.00 87.94 91 GLY A C 1
ATOM 709 O O . GLY A 1 91 ? -11.926 -5.781 -3.466 1.00 87.94 91 GLY A O 1
ATOM 710 N N . MET A 1 92 ? -11.949 -4.008 -2.055 1.00 90.25 92 MET A N 1
ATOM 711 C CA . MET A 1 92 ? -11.346 -3.046 -2.978 1.00 90.25 92 MET A CA 1
ATOM 712 C C . MET A 1 92 ? -9.867 -3.367 -3.215 1.00 90.25 92 MET A C 1
ATOM 714 O O . MET A 1 92 ? -9.122 -3.669 -2.283 1.00 90.25 92 MET A O 1
ATOM 718 N N . LEU A 1 93 ? -9.419 -3.281 -4.469 1.00 93.62 93 LEU A N 1
ATOM 719 C CA . LEU A 1 93 ? -8.017 -3.489 -4.824 1.00 93.62 93 LEU A CA 1
ATOM 720 C C . LEU A 1 93 ? -7.336 -2.146 -5.099 1.00 93.62 93 LEU A C 1
ATOM 722 O O . LEU A 1 93 ? -7.752 -1.396 -5.978 1.00 93.62 93 LEU A O 1
ATOM 726 N N . LEU A 1 94 ? -6.251 -1.870 -4.388 1.00 95.56 94 LEU A N 1
ATOM 727 C CA . LEU A 1 94 ? -5.377 -0.723 -4.593 1.00 95.56 94 LEU A CA 1
ATOM 728 C C . LEU A 1 94 ? -4.086 -1.162 -5.267 1.00 95.56 94 LEU A C 1
ATOM 730 O O . LEU A 1 94 ? -3.358 -2.013 -4.757 1.00 95.56 94 LEU A O 1
ATOM 734 N N . ARG A 1 95 ? -3.773 -0.559 -6.411 1.00 96.88 95 ARG A N 1
ATOM 735 C CA . ARG A 1 95 ? -2.501 -0.766 -7.098 1.00 96.88 95 ARG A CA 1
ATOM 736 C C . ARG A 1 95 ? -1.583 0.416 -6.851 1.00 96.88 95 ARG A C 1
ATOM 738 O O . ARG A 1 95 ? -1.930 1.542 -7.189 1.00 96.88 95 ARG A O 1
ATOM 745 N N . LEU A 1 96 ? -0.411 0.138 -6.302 1.00 98.12 96 LEU A N 1
ATOM 746 C CA . LEU A 1 96 ? 0.626 1.119 -6.023 1.00 98.12 96 LEU A CA 1
ATOM 747 C C . LEU A 1 96 ? 1.701 1.062 -7.109 1.00 98.12 96 LEU A C 1
ATOM 749 O O . LEU A 1 96 ? 2.232 -0.013 -7.421 1.00 98.12 96 LEU A O 1
ATOM 753 N N . SER A 1 97 ? 2.011 2.228 -7.668 1.00 97.81 97 SER A N 1
ATOM 754 C CA . SER A 1 97 ? 3.093 2.415 -8.633 1.00 97.81 97 SER A CA 1
ATOM 755 C C . SER A 1 97 ? 4.441 2.598 -7.932 1.00 97.81 97 SER A C 1
ATOM 757 O O . SER A 1 97 ? 4.535 2.685 -6.706 1.00 97.81 97 SER A O 1
ATOM 759 N N . GLU A 1 98 ? 5.513 2.649 -8.720 1.00 98.06 98 GLU A N 1
ATOM 760 C CA . GLU A 1 98 ? 6.848 2.893 -8.187 1.00 98.06 98 GLU A CA 1
ATOM 761 C C . GLU A 1 98 ? 6.946 4.232 -7.442 1.00 98.06 98 GLU A C 1
ATOM 763 O O . GLU A 1 98 ? 6.262 5.205 -7.760 1.00 98.06 98 GLU A O 1
ATOM 768 N N . ASN A 1 99 ? 7.852 4.299 -6.467 1.00 98.19 99 ASN A N 1
ATOM 769 C CA . ASN A 1 99 ? 8.082 5.477 -5.626 1.00 98.19 99 ASN A CA 1
ATOM 770 C C . ASN A 1 99 ? 6.857 5.938 -4.812 1.00 98.19 99 ASN A C 1
ATOM 772 O O . ASN A 1 99 ? 6.859 7.077 -4.326 1.00 98.19 99 ASN A O 1
ATOM 776 N N . ALA A 1 100 ? 5.846 5.078 -4.652 1.00 98.19 100 ALA A N 1
ATOM 777 C CA . ALA A 1 100 ? 4.677 5.353 -3.833 1.00 98.19 100 ALA A CA 1
ATOM 778 C C . ALA A 1 100 ? 4.951 5.125 -2.340 1.00 98.19 100 ALA A C 1
ATOM 780 O O . ALA A 1 100 ? 5.638 4.174 -1.964 1.00 98.19 100 ALA A O 1
ATOM 781 N N . THR A 1 101 ? 4.370 5.972 -1.494 1.00 98.19 101 THR A N 1
ATOM 782 C CA . THR A 1 101 ? 4.314 5.783 -0.039 1.00 98.19 101 THR A CA 1
ATOM 783 C C . THR A 1 101 ? 2.881 6.008 0.410 1.00 98.19 101 THR A C 1
ATOM 785 O O . THR A 1 101 ? 2.318 7.067 0.132 1.00 98.19 101 THR A O 1
ATOM 788 N N . VAL A 1 102 ? 2.306 5.022 1.093 1.00 97.81 102 VAL A N 1
ATOM 789 C CA . VAL A 1 102 ? 0.906 5.036 1.524 1.00 97.81 102 VAL A CA 1
ATOM 790 C C . VAL A 1 102 ? 0.807 4.599 2.977 1.00 97.81 102 VAL A C 1
ATOM 792 O O . VAL A 1 102 ? 1.430 3.611 3.365 1.00 97.81 102 VAL A O 1
ATOM 795 N N . GLN A 1 103 ? 0.022 5.321 3.769 1.00 97.06 103 GLN A N 1
ATOM 796 C CA . GLN A 1 103 ? -0.348 4.927 5.124 1.00 97.06 103 GLN A CA 1
ATOM 797 C C . GLN A 1 103 ? -1.779 4.389 5.136 1.00 97.06 103 GLN A C 1
ATOM 799 O O . GLN A 1 103 ? -2.666 4.953 4.497 1.00 97.06 103 GLN A O 1
ATOM 804 N N . PHE A 1 104 ? -1.984 3.279 5.841 1.00 95.81 104 PHE A N 1
ATOM 805 C CA . PHE A 1 104 ? -3.297 2.667 6.013 1.00 95.81 104 PHE A CA 1
ATOM 806 C C . PHE A 1 104 ? -4.000 3.270 7.220 1.00 95.81 104 PHE A C 1
ATOM 808 O O . PHE A 1 104 ? -3.431 3.322 8.306 1.00 95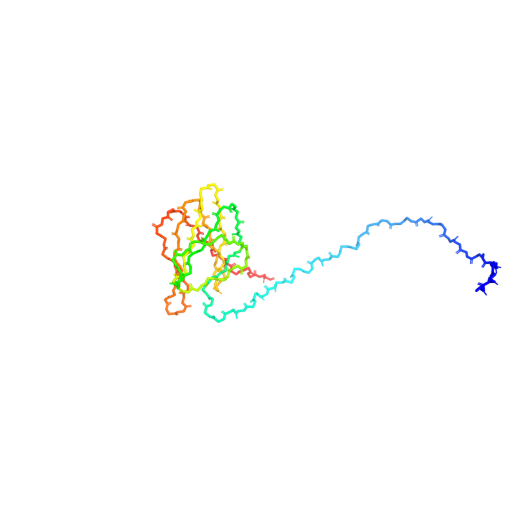.81 104 PHE A O 1
ATOM 815 N N . GLU A 1 105 ? -5.246 3.682 7.045 1.00 92.62 105 GLU A N 1
ATOM 816 C CA . GLU A 1 105 ? -6.078 4.281 8.084 1.00 92.62 105 GLU A CA 1
ATOM 817 C C . GLU A 1 105 ? -7.459 3.616 8.112 1.00 92.62 105 GLU A C 1
ATOM 819 O O . GLU A 1 105 ? -7.807 2.802 7.250 1.00 92.62 105 GLU A O 1
ATOM 824 N N . SER A 1 106 ? -8.251 3.943 9.128 1.00 88.00 106 SER A N 1
ATOM 825 C CA . SER A 1 106 ? -9.630 3.486 9.260 1.00 88.00 106 SER A CA 1
ATOM 826 C C . SER A 1 106 ? -10.493 4.641 9.753 1.00 88.00 106 SER A C 1
ATOM 828 O O . SER A 1 106 ? -10.191 5.235 10.785 1.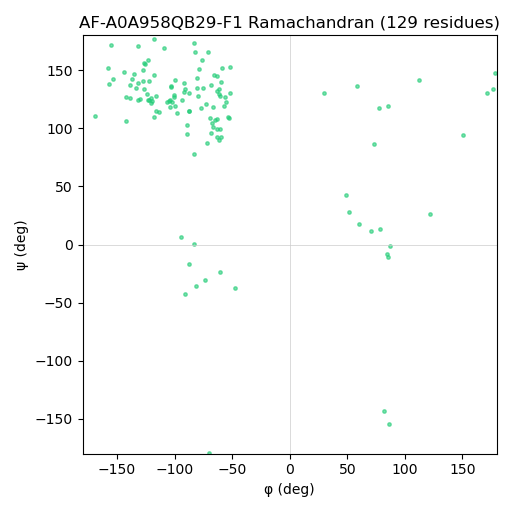00 88.00 106 SER A O 1
ATOM 830 N N . ASP A 1 107 ? -11.573 4.953 9.037 1.00 86.81 107 ASP A N 1
ATOM 831 C CA . ASP A 1 107 ? -12.598 5.900 9.485 1.00 86.81 107 ASP A CA 1
ATOM 832 C C . ASP A 1 107 ? -13.908 5.150 9.719 1.00 86.81 107 ASP A C 1
ATOM 834 O O . ASP A 1 107 ? -14.496 4.593 8.792 1.00 86.81 107 ASP A O 1
ATOM 838 N N . GLN A 1 108 ? -14.354 5.080 10.975 1.00 85.19 108 GLN A N 1
ATOM 839 C CA . GLN A 1 108 ? -15.569 4.352 11.367 1.00 85.19 108 GLN A CA 1
ATOM 840 C C . GLN A 1 108 ? -15.638 2.925 10.791 1.00 85.19 108 GLN A C 1
ATOM 842 O O . GLN A 1 108 ? -16.692 2.474 10.345 1.00 85.19 108 GLN A O 1
ATOM 847 N N . ASN A 1 109 ? -14.511 2.202 10.816 1.00 78.19 109 ASN A N 1
ATOM 848 C CA . ASN A 1 109 ? -14.378 0.842 10.278 1.00 78.19 109 ASN A CA 1
ATOM 849 C C . ASN A 1 109 ? -14.416 0.746 8.738 1.00 78.19 109 ASN A C 1
ATOM 851 O O . ASN A 1 109 ? -14.503 -0.354 8.193 1.00 78.19 109 ASN A O 1
ATOM 855 N N . THR A 1 110 ? -14.325 1.881 8.044 1.00 83.38 110 THR A N 1
ATOM 856 C CA . THR A 1 110 ? -14.110 1.963 6.598 1.00 83.38 110 THR A CA 1
ATOM 857 C C . THR A 1 110 ? -12.611 2.106 6.333 1.00 83.38 110 THR A C 1
ATOM 859 O O . THR A 1 110 ? -12.002 3.033 6.871 1.00 83.38 110 THR A O 1
ATOM 862 N N . PRO A 1 111 ? -11.992 1.229 5.525 1.00 85.75 111 PRO A N 1
ATOM 863 C CA . PRO A 1 111 ? -10.594 1.381 5.144 1.00 85.75 111 PRO A CA 1
ATOM 864 C C . PRO A 1 111 ? -10.352 2.690 4.383 1.00 85.75 111 PRO A C 1
ATOM 866 O O . PRO A 1 111 ? -11.017 2.975 3.388 1.00 85.75 111 PRO A O 1
ATOM 869 N N . VAL A 1 112 ? -9.373 3.472 4.832 1.00 89.31 112 VAL A N 1
ATOM 870 C CA . VAL A 1 112 ? -8.930 4.715 4.184 1.00 89.31 112 VAL A CA 1
ATOM 871 C C . VAL A 1 112 ? -7.423 4.632 3.950 1.00 89.31 112 VAL A C 1
ATOM 873 O O . VAL A 1 112 ? -6.712 3.872 4.609 1.00 89.31 112 VAL A O 1
ATOM 876 N N . VAL A 1 113 ? -6.916 5.389 2.981 1.00 93.00 113 VAL A N 1
ATOM 877 C CA . VAL A 1 113 ? -5.475 5.530 2.762 1.00 93.00 113 VAL A CA 1
ATOM 878 C C . VAL A 1 113 ? -5.068 6.979 2.604 1.00 93.00 113 VAL A C 1
ATOM 880 O O . VAL A 1 113 ? -5.710 7.739 1.880 1.00 93.00 113 VAL A O 1
ATOM 883 N N . ASP A 1 114 ? -3.939 7.313 3.217 1.00 94.38 114 ASP A N 1
ATOM 884 C CA . ASP A 1 114 ? -3.215 8.554 2.986 1.00 94.38 114 ASP A CA 1
ATOM 885 C C . ASP A 1 114 ? -2.068 8.298 1.996 1.00 94.38 114 ASP A C 1
ATOM 887 O O . ASP A 1 114 ? -1.116 7.562 2.281 1.00 94.38 114 ASP A O 1
ATOM 891 N N . VAL A 1 115 ? -2.169 8.886 0.801 1.00 95.06 115 VAL A N 1
ATOM 892 C CA . VAL A 1 115 ? -1.136 8.795 -0.237 1.00 95.06 115 VAL A CA 1
ATOM 893 C C . VAL A 1 115 ? -0.139 9.934 -0.047 1.00 95.06 115 VAL A C 1
ATOM 895 O O . VAL A 1 115 ? -0.304 11.035 -0.566 1.00 95.06 115 VAL A O 1
ATOM 898 N N . GLN A 1 116 ? 0.948 9.638 0.657 1.00 95.69 116 GLN A N 1
ATOM 899 C CA . GLN A 1 116 ? 1.992 10.612 0.984 1.00 95.69 116 GLN A CA 1
ATOM 900 C C . GLN A 1 116 ? 2.867 10.961 -0.226 1.00 95.69 116 GLN A C 1
ATOM 902 O O . GLN A 1 116 ? 3.425 12.056 -0.315 1.00 95.69 116 GLN A O 1
ATOM 907 N N . LYS A 1 117 ? 3.047 10.007 -1.148 1.00 95.75 117 LYS A N 1
ATOM 908 C CA . LYS A 1 117 ? 3.862 10.170 -2.357 1.00 95.75 117 LYS A CA 1
ATOM 909 C C . LYS A 1 117 ? 3.452 9.169 -3.434 1.00 95.75 117 LYS A C 1
ATOM 911 O O . LYS A 1 117 ? 3.0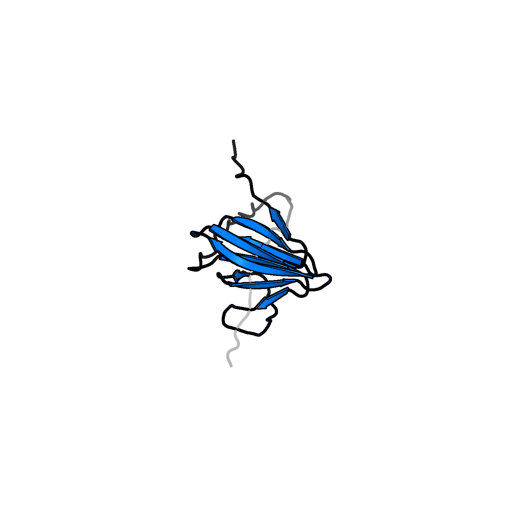91 8.041 -3.111 1.00 95.75 117 LYS A O 1
ATOM 916 N N . GLY A 1 118 ? 3.650 9.548 -4.697 1.00 94.44 118 GLY A N 1
ATOM 917 C CA . GLY A 1 118 ? 3.566 8.660 -5.857 1.00 94.44 118 GLY A CA 1
ATOM 918 C C . GLY A 1 118 ? 2.146 8.521 -6.389 1.00 94.44 118 GLY A C 1
ATOM 919 O O . GLY A 1 118 ? 1.329 9.422 -6.223 1.00 94.44 118 GLY A O 1
ATOM 920 N N . GLU A 1 119 ? 1.876 7.402 -7.052 1.00 94.38 119 GLU A N 1
ATOM 921 C CA . GLU A 1 119 ? 0.595 7.138 -7.706 1.00 94.38 119 GLU A CA 1
ATOM 922 C C . GLU A 1 119 ? -0.033 5.856 -7.160 1.00 94.38 119 GLU A C 1
ATOM 924 O O . GLU A 1 119 ? 0.651 4.851 -6.926 1.00 94.38 119 GLU A O 1
ATOM 929 N N . ALA A 1 120 ? -1.351 5.899 -6.986 1.00 94.25 120 ALA A N 1
ATOM 930 C CA . ALA A 1 120 ? -2.155 4.779 -6.538 1.00 94.25 120 ALA A CA 1
ATOM 931 C C . ALA A 1 120 ? -3.466 4.731 -7.337 1.00 94.25 120 ALA A C 1
ATOM 933 O O . ALA A 1 120 ? -4.098 5.761 -7.572 1.00 94.25 120 ALA A O 1
ATOM 934 N N . HIS A 1 121 ? -3.874 3.536 -7.758 1.00 94.00 121 HIS A N 1
ATOM 935 C CA . HIS A 1 121 ? -5.093 3.314 -8.534 1.00 94.00 121 HIS A CA 1
ATOM 936 C C . HIS A 1 121 ? -6.042 2.392 -7.776 1.00 94.00 121 HIS A C 1
ATOM 938 O O . HIS A 1 121 ? -5.675 1.264 -7.441 1.00 94.00 121 HIS A O 1
ATOM 944 N N . PHE A 1 122 ? -7.265 2.860 -7.541 1.00 91.00 122 PHE A N 1
ATOM 945 C CA . PHE A 1 122 ? -8.317 2.086 -6.891 1.00 91.00 122 PHE A CA 1
ATOM 946 C C . PHE A 1 122 ? -9.159 1.360 -7.934 1.00 91.00 122 PHE A C 1
ATOM 948 O O . PHE A 1 122 ? -9.629 1.958 -8.901 1.00 91.00 122 PHE A O 1
ATOM 955 N N . PHE A 1 123 ? -9.374 0.071 -7.709 1.00 86.25 123 PHE A N 1
ATOM 956 C CA . PHE A 1 123 ? -10.248 -0.772 -8.503 1.00 86.25 123 PHE A CA 1
ATOM 957 C C . PHE A 1 123 ? -11.363 -1.286 -7.599 1.00 86.25 123 PHE A C 1
ATOM 959 O O . PHE A 1 123 ? -11.140 -2.123 -6.720 1.00 86.25 123 PHE A O 1
ATOM 966 N N . SER A 1 124 ? -12.572 -0.778 -7.830 1.00 78.25 124 SER A N 1
ATOM 967 C CA . SER A 1 124 ? -13.783 -1.366 -7.269 1.00 78.25 124 SER A CA 1
ATOM 968 C C . SER A 1 124 ? -14.188 -2.563 -8.124 1.00 78.25 124 SER A C 1
ATOM 970 O O . SER A 1 124 ? -14.166 -2.494 -9.356 1.00 78.25 124 SER A O 1
ATOM 972 N N . ARG A 1 125 ? -14.539 -3.675 -7.479 1.00 68.06 125 ARG A N 1
ATOM 973 C CA . ARG A 1 125 ? -15.214 -4.779 -8.159 1.00 68.06 125 ARG A CA 1
ATOM 974 C C . ARG A 1 125 ? -16.707 -4.488 -8.109 1.00 68.06 125 ARG A C 1
ATOM 976 O O . ARG A 1 125 ? -17.294 -4.497 -7.032 1.00 68.06 125 ARG A O 1
ATOM 983 N N . GLU A 1 126 ? -17.333 -4.272 -9.261 1.00 60.88 126 GLU A N 1
ATOM 984 C CA . GLU A 1 126 ? -18.784 -4.434 -9.341 1.00 60.88 126 GLU A CA 1
ATOM 985 C C . GLU A 1 126 ? -19.111 -5.911 -9.059 1.00 60.88 126 GLU A C 1
ATOM 987 O O . GLU A 1 126 ? -18.458 -6.797 -9.629 1.00 60.88 126 GLU A O 1
ATOM 992 N N . PRO A 1 127 ? -20.083 -6.216 -8.180 1.00 53.41 127 PRO A N 1
ATOM 993 C CA . PRO A 1 127 ? -20.517 -7.587 -7.968 1.00 53.41 127 PRO A CA 1
ATOM 994 C C . PRO A 1 127 ? -20.936 -8.194 -9.307 1.00 53.41 127 PRO A C 1
ATOM 996 O O . PRO A 1 127 ? -21.828 -7.681 -9.984 1.00 53.41 127 PRO A O 1
ATOM 999 N N . LYS A 1 128 ? -20.310 -9.306 -9.703 1.00 53.78 128 LYS A N 1
ATOM 1000 C CA . LYS A 1 128 ? -20.714 -10.042 -10.901 1.00 53.78 128 LYS A CA 1
ATOM 1001 C C . LYS A 1 128 ? -22.037 -10.749 -10.605 1.00 53.78 128 LYS A C 1
ATOM 1003 O O . LYS A 1 128 ? -22.041 -11.896 -10.165 1.00 53.78 128 LYS A O 1
ATOM 1008 N N . VAL A 1 129 ? -23.161 -10.063 -10.816 1.00 55.97 129 VAL A N 1
ATOM 1009 C CA . VAL A 1 129 ? -24.490 -10.687 -10.771 1.00 55.97 129 VAL A CA 1
ATOM 1010 C C . VAL A 1 129 ? -24.531 -11.714 -11.901 1.00 55.97 129 VAL A C 1
ATOM 1012 O O . VAL A 1 129 ? -24.519 -11.350 -13.076 1.00 55.97 129 VAL A O 1
ATOM 1015 N N . ARG A 1 130 ? -24.497 -13.009 -11.566 1.00 49.97 130 ARG A N 1
ATOM 1016 C CA . ARG A 1 130 ? -24.811 -14.057 -12.543 1.00 49.97 130 ARG A CA 1
ATOM 1017 C C . ARG A 1 130 ? -26.330 -14.025 -12.778 1.00 49.97 130 ARG A C 1
ATOM 1019 O O . ARG A 1 130 ? -27.046 -14.140 -11.782 1.00 49.97 130 ARG A O 1
ATOM 1026 N N . PRO A 1 131 ? -26.803 -13.813 -14.020 1.00 61.81 131 PRO A N 1
ATOM 1027 C CA . PRO A 1 131 ? -28.218 -13.940 -14.357 1.00 61.81 131 PRO A CA 1
ATOM 1028 C C . PRO A 1 131 ? -28.690 -15.396 -14.288 1.00 61.81 131 PRO A C 1
ATOM 1030 O O . PRO A 1 131 ? -27.837 -16.307 -14.434 1.00 61.81 131 PRO A O 1
#

Nearest PDB structures (foldseek):
  5ix9-assembly1_A  TM=8.795E-01  e=1.138E-02  Marinomonas primoryensis
  6ovm-assembly1_R  TM=8.010E-01  e=9.780E+00  Pseudomonas capeferrum
  6yio-assembly1_B  TM=2.555E-01  e=1.387E+00  Homo sapiens
  7f9w-assembly1_A  TM=2.649E-01  e=3.403E+00  Homo sapiens

Solvent-accessible surface area (backbone atoms only — not comparable to full-atom values): 8134 Å² total; per-residue (Å²): 142,86,90,84,80,89,88,87,84,87,89,85,82,88,81,83,84,92,84,82,87,79,86,76,75,75,78,76,78,73,81,73,78,70,85,85,53,90,70,51,34,29,28,31,67,37,60,41,74,49,31,30,37,29,47,72,94,46,94,58,76,39,83,57,61,58,71,44,73,35,35,67,57,21,30,43,36,24,31,74,91,11,37,38,32,33,35,33,72,88,64,38,35,37,38,34,36,43,53,16,30,38,33,34,34,65,58,96,88,40,71,42,72,50,76,81,37,66,48,74,47,82,42,78,74,75,81,82,77,77,131

Secondary structure (DSSP, 8-state):
-------------------------------------TT--EEEEEEESSEEEE-TT--S-EE--TTPEE-TT-EEEE-TT-EEEEEETTS-EEEEPTT-EEEEEEETTEEEEEEEES-EEEE--------

Mean predicted aligned error: 13.71 Å

Radius of gyration: 26.31 Å; Cα contacts (8 Å, |Δi|>4): 241; chains: 1; bounding box: 50×80×44 Å

Sequence (131 aa):
MRVLGKAFLLLSIPLYLLLDVGHSQEIQYVEQDAPTVQGEVARLYSAEGNVEVKLVKTSDWKLIQDGVVFREGDVIRVGRNSRAGVLFADGMLLRLSENATVQFESDQNTPVVDVQKGEAHFFSREPKVRP